Protein AF-A0AAV4J0Y7-F1 (afdb_monomer_lite)

pLDDT: mean 88.85, std 13.02, range [47.88, 98.81]

InterPro domains:
  IPR000834 Peptidase M14, carboxypeptidase A [PF00246] (6-129)
  IPR000834 Peptidase M14, carboxypeptidase A [PS52035] (1-131)
  IPR050753 Peptidase M14 domain-containing protein [PTHR11532] (2-130)
  IPR057247 Zinc carboxypeptidases, zinc-binding region 2 [PS0013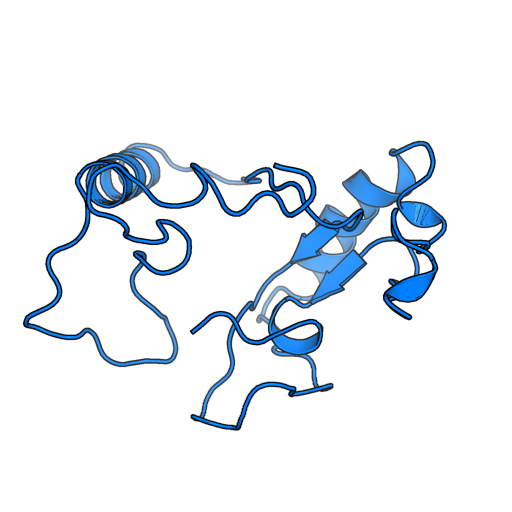3] (56-66)

Sequence (131 aa):
DKNSILGRANHNQVDLNRDFPSLFHPADPEKTRQKETVAVMQWIKSYPFVLSANLHGGALVANYPFDDTKGHAVTSSSAESKSPDDAIFIQLAEAYSMAHSSMHSGRNCNSDSGEYFPDGITNGAKWYVLA

Foldseek 3Di:
DVQPQVPCAPPVRHRLLLQDDDPQDDDDPPDDGDPVNVVVVVVPVVDPDPDDDDDDDDWQAQEFDDLADNDPPDKADLDAPADPPNVVRVVVRLVVLVPDPCLLVQDIPDPVVPGGDHGRYDYNVNVTHSD

Radius of gyration: 15.9 Å; chains: 1; bounding box: 33×31×41 Å

Organism: NCBI:txid1093978

Structure (mmCIF, N/CA/C/O backbone):
data_AF-A0AAV4J0Y7-F1
#
_entry.id   AF-A0AAV4J0Y7-F1
#
loop_
_atom_site.group_PDB
_atom_site.id
_atom_site.type_symbol
_atom_site.label_atom_id
_atom_site.label_alt_id
_atom_site.label_comp_id
_atom_site.label_asym_id
_atom_site.label_entity_id
_atom_site.label_seq_id
_atom_site.pdbx_PDB_ins_code
_atom_site.Cartn_x
_atom_site.Cartn_y
_atom_site.Cartn_z
_atom_site.occupancy
_atom_site.B_iso_or_equiv
_atom_site.auth_seq_id
_atom_site.auth_comp_id
_atom_site.auth_asym_id
_atom_site.auth_atom_id
_atom_site.pdbx_PDB_model_num
ATOM 1 N N . ASP A 1 1 ? -11.580 15.882 -12.633 1.00 55.47 1 ASP A N 1
ATOM 2 C CA . ASP A 1 1 ? -10.567 16.918 -12.950 1.00 55.47 1 ASP A CA 1
ATOM 3 C C . ASP A 1 1 ? -9.305 16.214 -13.450 1.00 55.47 1 ASP A C 1
ATOM 5 O O . ASP A 1 1 ? -9.165 15.021 -13.224 1.00 55.47 1 ASP A O 1
ATOM 9 N N . LYS A 1 2 ? -8.395 16.895 -14.162 1.00 58.91 2 LYS A N 1
ATOM 10 C CA . LYS A 1 2 ? -7.151 16.256 -14.651 1.00 58.91 2 LYS A CA 1
ATOM 11 C C . LYS A 1 2 ? -6.242 15.789 -13.498 1.00 58.91 2 LYS A C 1
ATOM 13 O O . LYS A 1 2 ? -5.445 14.878 -13.678 1.00 58.91 2 LYS A O 1
ATOM 18 N N . ASN A 1 3 ? -6.401 16.392 -12.319 1.00 68.12 3 ASN A N 1
ATOM 19 C CA . ASN A 1 3 ? -5.538 16.172 -11.162 1.00 68.12 3 ASN A CA 1
ATOM 20 C C . ASN A 1 3 ? -6.077 15.114 -10.181 1.00 68.12 3 ASN A C 1
ATOM 22 O O . ASN A 1 3 ? -5.393 14.795 -9.216 1.00 68.12 3 ASN A O 1
ATOM 26 N N . SER A 1 4 ? -7.270 14.552 -10.419 1.00 77.06 4 SER A N 1
ATOM 27 C CA . SER A 1 4 ? -7.931 13.568 -9.541 1.00 77.06 4 SER A CA 1
ATOM 28 C C . SER A 1 4 ? -8.100 14.027 -8.082 1.00 77.06 4 SER A C 1
ATOM 30 O O . SER A 1 4 ? -8.035 13.215 -7.159 1.00 77.06 4 SER A O 1
ATOM 32 N N . ILE A 1 5 ? -8.296 15.331 -7.852 1.00 81.88 5 ILE A N 1
ATOM 33 C CA . ILE A 1 5 ? -8.436 15.913 -6.506 1.00 81.88 5 ILE A CA 1
ATOM 34 C C . ILE A 1 5 ? -9.916 16.040 -6.142 1.00 81.88 5 ILE A C 1
ATOM 36 O O . ILE A 1 5 ? -10.319 15.726 -5.019 1.00 81.88 5 ILE A O 1
ATOM 40 N N . LEU A 1 6 ? -10.747 16.472 -7.094 1.00 89.69 6 LEU A N 1
ATOM 41 C CA . LEU A 1 6 ? -12.182 16.613 -6.863 1.00 89.69 6 LEU A CA 1
ATOM 42 C C . LEU A 1 6 ? -12.842 15.235 -6.701 1.00 89.69 6 LEU A C 1
ATOM 44 O O . LEU A 1 6 ? -12.887 14.448 -7.644 1.00 89.69 6 LEU A O 1
ATOM 48 N N . GLY A 1 7 ? -13.388 14.975 -5.510 1.00 92.38 7 GLY A N 1
ATOM 49 C CA . GLY A 1 7 ? -14.027 13.701 -5.161 1.00 92.38 7 GLY A CA 1
ATOM 50 C C . GLY A 1 7 ? -13.084 12.652 -4.563 1.00 92.38 7 GLY A C 1
ATOM 51 O O . GLY A 1 7 ? -13.527 11.536 -4.312 1.00 92.38 7 GLY A O 1
ATOM 52 N N . ARG A 1 8 ? -11.808 12.991 -4.316 1.00 94.44 8 ARG A N 1
ATOM 53 C CA . ARG A 1 8 ? -10.846 12.103 -3.638 1.00 94.44 8 ARG A CA 1
ATOM 54 C C . ARG A 1 8 ? -11.244 11.823 -2.187 1.00 94.44 8 ARG A C 1
ATOM 56 O O . ARG A 1 8 ? -11.186 10.685 -1.734 1.00 94.44 8 ARG A O 1
ATOM 63 N N . ALA A 1 9 ? -11.565 12.880 -1.449 1.00 95.81 9 ALA A N 1
ATOM 64 C CA . ALA A 1 9 ? -11.965 12.785 -0.055 1.00 95.81 9 ALA A CA 1
ATOM 65 C C . ALA A 1 9 ? -13.418 12.304 0.071 1.00 95.81 9 ALA A C 1
ATOM 67 O O . ALA A 1 9 ? -14.203 12.412 -0.874 1.00 95.81 9 ALA A O 1
ATOM 68 N N . ASN A 1 10 ? -13.794 11.809 1.251 1.00 96.19 10 ASN A N 1
ATOM 69 C CA . ASN A 1 10 ? -15.186 11.463 1.523 1.00 96.19 10 ASN A CA 1
ATOM 70 C C . ASN A 1 10 ? -16.082 12.718 1.632 1.00 96.19 10 ASN A C 1
ATOM 72 O O . ASN A 1 10 ? -15.630 13.856 1.485 1.00 96.19 10 ASN A O 1
ATOM 76 N N . HIS A 1 11 ? -17.370 12.524 1.934 1.00 96.31 11 HIS A N 1
ATOM 77 C CA . HIS A 1 11 ? -18.336 13.623 2.079 1.00 96.31 11 HIS A CA 1
ATOM 78 C C . HIS A 1 11 ? -17.891 14.708 3.082 1.00 96.31 11 HIS A C 1
ATOM 80 O O . HIS A 1 11 ? -18.133 1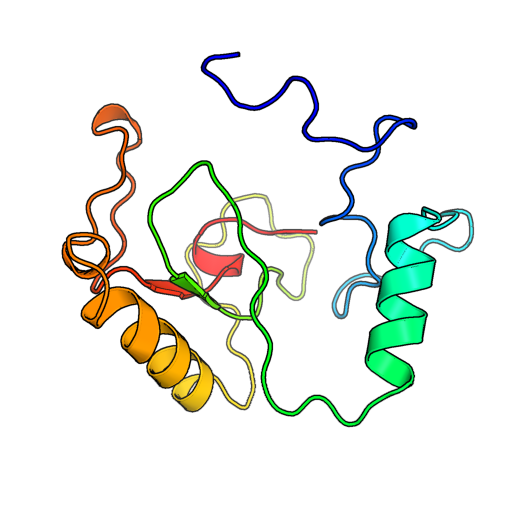5.892 2.855 1.00 96.31 11 HIS A O 1
ATOM 86 N N . ASN A 1 12 ? -17.183 14.314 4.143 1.00 95.81 12 ASN A N 1
ATOM 87 C CA . ASN A 1 12 ? -16.675 15.210 5.183 1.00 95.81 12 ASN A CA 1
ATOM 88 C C . ASN A 1 12 ? -15.301 15.816 4.847 1.00 95.81 12 ASN A C 1
ATOM 90 O O . ASN A 1 12 ? -14.662 16.387 5.725 1.00 95.81 12 ASN A O 1
ATOM 94 N N . GLN A 1 13 ? -14.837 15.689 3.598 1.00 94.62 13 GLN A N 1
ATOM 95 C CA . GLN A 1 13 ? -13.526 16.162 3.139 1.00 94.62 13 GLN A CA 1
ATOM 96 C C . GLN A 1 13 ? -12.335 15.486 3.850 1.00 94.62 13 GLN A C 1
ATOM 98 O O . GLN A 1 13 ? -11.262 16.074 3.963 1.00 94.62 13 GLN A O 1
ATOM 103 N N . VAL A 1 14 ? -12.498 14.232 4.294 1.00 94.12 14 VAL A N 1
ATOM 104 C CA . VAL A 1 14 ? -11.425 13.423 4.898 1.00 94.12 14 VAL A CA 1
ATOM 105 C C . VAL A 1 14 ? -10.844 12.437 3.880 1.00 94.12 14 VAL A C 1
ATOM 107 O O . VAL A 1 14 ? -11.584 11.736 3.186 1.00 94.12 14 VAL A O 1
ATOM 110 N N . ASP A 1 15 ? -9.511 12.356 3.805 1.00 93.88 15 ASP A N 1
ATOM 111 C CA . ASP A 1 15 ? -8.810 11.307 3.054 1.00 93.88 15 ASP A CA 1
ATOM 112 C C . ASP A 1 15 ? -8.905 9.977 3.818 1.00 93.88 15 ASP A C 1
ATOM 114 O O . ASP A 1 15 ? -8.285 9.797 4.868 1.00 93.88 15 ASP A O 1
ATOM 118 N N . LEU A 1 16 ? -9.689 9.035 3.290 1.00 96.06 16 LEU A N 1
ATOM 119 C CA . LEU A 1 16 ? -9.921 7.737 3.930 1.00 96.06 16 LEU A CA 1
ATOM 120 C C . LEU A 1 16 ? -8.645 6.888 4.030 1.00 96.06 16 LEU A C 1
ATOM 122 O O . LEU A 1 16 ? -8.513 6.104 4.968 1.00 96.06 16 LEU A O 1
ATOM 126 N N . ASN A 1 17 ? -7.668 7.089 3.138 1.00 95.56 17 ASN A N 1
ATOM 127 C CA . ASN A 1 17 ? -6.368 6.419 3.213 1.00 95.56 17 ASN A CA 1
ATOM 128 C C . ASN A 1 17 ? -5.402 7.112 4.197 1.00 95.56 17 ASN A C 1
ATOM 130 O O . ASN A 1 17 ? -4.244 6.735 4.299 1.00 95.56 17 ASN A O 1
ATOM 134 N N . ARG A 1 18 ? -5.851 8.149 4.916 1.00 93.06 18 ARG A N 1
ATOM 135 C CA . ARG A 1 18 ? -5.185 8.743 6.098 1.00 93.06 18 ARG A CA 1
ATOM 136 C C . ARG A 1 18 ? -6.030 8.594 7.363 1.00 93.06 18 ARG A C 1
ATOM 138 O O . ARG A 1 18 ? -5.728 9.158 8.421 1.00 93.06 18 ARG A O 1
ATOM 145 N N . ASP A 1 19 ? -7.131 7.856 7.260 1.00 94.50 19 ASP A N 1
ATOM 146 C CA . ASP A 1 19 ? -8.096 7.694 8.333 1.00 94.50 19 ASP A CA 1
ATOM 147 C C . ASP A 1 19 ? -8.051 6.306 8.977 1.00 94.50 19 ASP A C 1
ATOM 149 O O . ASP A 1 19 ? -8.890 6.015 9.816 1.00 94.50 19 ASP A O 1
ATOM 153 N N . PHE A 1 20 ? -7.023 5.487 8.745 1.00 93.69 20 PHE A N 1
ATOM 154 C CA . PHE A 1 20 ? -6.768 4.280 9.550 1.00 93.69 20 PHE A CA 1
ATOM 155 C C . PHE A 1 20 ? -5.832 4.560 10.746 1.00 93.69 20 PHE A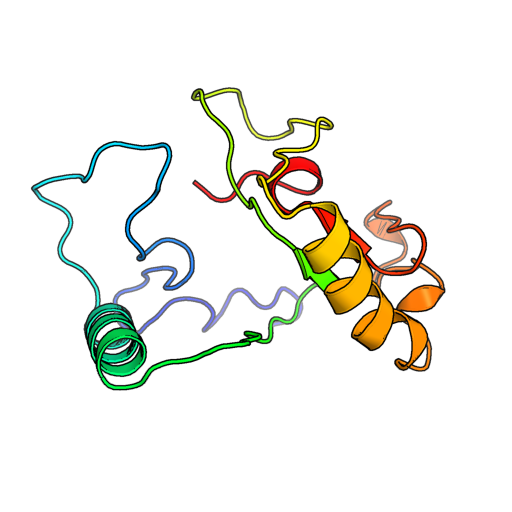 C 1
ATOM 157 O O . PHE A 1 20 ? -5.161 5.597 10.783 1.00 93.69 20 PHE A O 1
ATOM 164 N N . PRO A 1 21 ? -5.829 3.718 11.798 1.00 91.94 21 PRO A N 1
ATOM 165 C CA . PRO A 1 21 ? -4.811 3.774 12.850 1.00 91.94 21 PRO A CA 1
ATOM 166 C C . PRO A 1 21 ? -3.407 3.544 12.285 1.00 91.94 21 PRO A C 1
ATOM 168 O O . PRO A 1 21 ? -3.199 2.579 11.555 1.00 91.94 21 PRO A O 1
ATOM 171 N N . SER A 1 22 ? -2.455 4.413 12.637 1.00 88.94 22 SER A N 1
ATOM 172 C CA . SER A 1 22 ? -1.047 4.245 12.261 1.00 88.94 22 SER A CA 1
ATOM 173 C C . SER A 1 22 ? -0.337 3.317 13.247 1.00 88.94 22 SER A C 1
ATOM 175 O O . SER A 1 22 ? -0.640 3.301 14.441 1.00 88.94 22 SER A O 1
ATOM 177 N N . LEU A 1 23 ? 0.623 2.546 12.736 1.00 87.94 23 LEU A N 1
ATOM 178 C CA . LEU A 1 23 ? 1.546 1.747 13.542 1.00 87.94 23 LEU A CA 1
ATOM 179 C C . LEU A 1 23 ? 2.644 2.612 14.189 1.00 87.94 23 LEU A C 1
ATOM 181 O O . LEU A 1 23 ? 3.186 2.240 15.229 1.00 87.94 23 LEU A O 1
ATOM 185 N N . PHE A 1 24 ? 2.996 3.739 13.564 1.00 85.62 24 PHE A N 1
ATOM 186 C CA . PHE A 1 24 ? 4.155 4.557 13.933 1.00 85.62 24 PHE A CA 1
ATOM 187 C C . PHE A 1 24 ? 3.789 5.840 14.679 1.00 85.62 24 PHE A C 1
ATOM 189 O O . PHE A 1 24 ? 4.643 6.410 15.362 1.00 85.62 24 PHE A O 1
ATOM 196 N N . HIS A 1 25 ? 2.527 6.265 14.602 1.00 82.94 25 HIS A N 1
ATOM 197 C CA . HIS A 1 25 ? 2.037 7.471 15.258 1.00 82.94 25 HIS A CA 1
ATOM 198 C C . HIS A 1 25 ? 0.980 7.153 16.320 1.00 82.94 25 HIS A C 1
ATOM 200 O O . HIS A 1 25 ? 0.121 6.295 16.096 1.00 82.94 25 HIS A O 1
ATOM 206 N N . PRO A 1 26 ? 1.022 7.833 17.483 1.00 80.06 26 PRO A N 1
ATOM 207 C CA . PRO A 1 26 ? 0.020 7.642 18.519 1.00 80.06 26 PRO A CA 1
ATOM 208 C C . PRO A 1 26 ? -1.374 7.982 17.986 1.00 80.06 26 PRO A C 1
ATOM 210 O O . PRO A 1 26 ? -1.546 8.891 17.172 1.00 80.06 26 PRO A O 1
ATOM 213 N N . ALA A 1 27 ? -2.377 7.246 18.465 1.00 79.38 27 ALA A N 1
ATOM 214 C CA . ALA A 1 27 ? -3.761 7.566 18.162 1.00 79.38 27 ALA A CA 1
ATOM 215 C C . ALA A 1 27 ? -4.099 8.947 18.734 1.00 79.38 27 ALA A C 1
ATOM 217 O O . ALA A 1 27 ? -3.896 9.194 19.921 1.00 79.38 27 ALA A O 1
ATOM 218 N N . ASP A 1 28 ? -4.635 9.820 17.887 1.00 78.81 28 ASP A N 1
ATOM 219 C CA . ASP A 1 28 ? -5.242 11.068 18.325 1.00 78.81 28 ASP A CA 1
ATOM 220 C C . ASP A 1 28 ? -6.582 10.744 19.015 1.00 78.81 28 ASP A C 1
ATOM 222 O O . ASP A 1 28 ? -7.484 10.212 18.355 1.00 78.81 28 ASP A O 1
ATOM 226 N N . PRO A 1 29 ? -6.721 11.005 20.329 1.00 73.88 29 PRO A N 1
ATOM 227 C CA . PRO A 1 29 ? -7.936 10.691 21.074 1.00 73.88 29 PRO A CA 1
ATOM 228 C C . PRO A 1 29 ? -9.146 11.531 20.639 1.00 73.88 29 PRO A C 1
ATOM 230 O O . PRO A 1 29 ? -10.277 11.121 20.895 1.00 73.88 29 PRO A O 1
ATOM 233 N N . GLU A 1 30 ? -8.938 12.670 19.972 1.00 77.56 30 GLU A N 1
ATOM 234 C CA . GLU A 1 30 ? -10.015 13.523 19.455 1.00 77.56 30 GLU A CA 1
ATOM 235 C C . GLU A 1 30 ? -10.428 13.143 18.021 1.00 77.56 30 GLU A C 1
ATOM 237 O O . GLU A 1 30 ? -11.521 13.496 17.561 1.00 77.56 30 GLU A O 1
ATOM 242 N N . LYS A 1 31 ? -9.600 12.366 17.305 1.00 81.12 31 LYS A N 1
ATOM 243 C CA . LYS A 1 31 ? -9.868 11.969 15.917 1.00 81.12 31 LYS A CA 1
ATOM 244 C C . LYS A 1 31 ? -11.005 10.952 15.836 1.00 81.12 31 LYS A C 1
ATOM 246 O O . LYS A 1 31 ? -10.840 9.753 16.068 1.00 81.12 31 LYS A O 1
ATOM 251 N N . THR A 1 32 ? -12.169 11.431 15.401 1.00 88.88 32 THR A N 1
ATOM 252 C CA . THR A 1 32 ? -13.311 10.572 15.070 1.00 88.88 32 THR A CA 1
ATOM 253 C C . THR A 1 32 ? -13.143 9.977 13.673 1.00 88.88 32 THR A C 1
ATOM 255 O O . THR A 1 32 ? -13.087 10.695 12.673 1.00 88.88 32 THR A O 1
ATOM 258 N N . ARG A 1 33 ? -13.087 8.644 13.605 1.00 94.38 33 ARG A N 1
ATOM 259 C CA . ARG A 1 33 ? -12.962 7.889 12.351 1.00 94.38 33 ARG A CA 1
ATOM 260 C C . ARG A 1 33 ? -14.223 8.012 11.500 1.00 94.38 33 ARG A C 1
ATOM 262 O O . ARG A 1 33 ? -15.341 8.022 12.018 1.00 94.38 33 ARG A O 1
ATOM 269 N N . GLN A 1 34 ? -14.037 8.065 10.188 1.00 97.44 34 GLN A N 1
ATOM 270 C CA . GLN A 1 34 ? -15.120 8.117 9.215 1.00 97.44 34 GLN A CA 1
ATOM 271 C C . GLN A 1 34 ? -15.892 6.793 9.178 1.00 97.44 34 GLN A C 1
ATOM 273 O O . GLN A 1 34 ? -15.363 5.726 9.506 1.00 97.44 34 GLN A O 1
ATOM 278 N N . LYS A 1 35 ? -17.167 6.852 8.776 1.00 98.00 35 LYS A N 1
ATOM 279 C CA . LYS A 1 35 ? -18.060 5.679 8.772 1.00 98.00 35 LYS A CA 1
ATOM 280 C C . LYS A 1 35 ? -17.531 4.580 7.853 1.00 98.00 35 LYS A C 1
ATOM 282 O O . LYS A 1 35 ? -17.610 3.404 8.194 1.00 98.00 35 LYS A O 1
ATOM 287 N N . GLU A 1 36 ? -16.959 4.980 6.726 1.00 98.50 36 GLU A N 1
ATOM 288 C CA . GLU A 1 36 ? -16.323 4.116 5.739 1.00 98.50 36 GLU A CA 1
ATOM 289 C C . GLU A 1 36 ? -15.134 3.367 6.356 1.00 98.50 36 GLU A C 1
ATOM 291 O O . GLU A 1 36 ? -15.072 2.139 6.284 1.00 98.50 36 GLU A O 1
ATOM 296 N N . THR A 1 37 ? -14.248 4.080 7.058 1.00 97.56 37 THR A N 1
ATOM 297 C CA . THR A 1 37 ? -13.105 3.488 7.766 1.00 97.56 37 THR A CA 1
ATOM 298 C C . THR A 1 37 ? -13.563 2.490 8.827 1.00 97.56 37 THR A C 1
ATOM 300 O O . THR A 1 37 ? -13.050 1.374 8.899 1.00 97.56 37 THR A O 1
ATOM 303 N N . VAL A 1 38 ? -14.555 2.856 9.648 1.00 97.62 38 VAL A N 1
ATOM 304 C CA . VAL A 1 38 ? -15.087 1.972 10.699 1.00 97.62 38 VAL A CA 1
ATOM 305 C C . VAL A 1 38 ? -15.687 0.701 10.103 1.00 97.62 38 VAL A C 1
ATOM 307 O O . VAL A 1 38 ? -15.394 -0.389 10.597 1.00 97.62 38 VAL A O 1
ATOM 310 N N . ALA A 1 39 ? -16.464 0.820 9.025 1.00 98.50 39 ALA A N 1
ATOM 311 C CA . ALA A 1 39 ? -17.052 -0.327 8.342 1.00 98.50 39 ALA A CA 1
ATOM 312 C C . ALA A 1 39 ? -15.975 -1.283 7.799 1.00 98.50 39 ALA A C 1
ATOM 314 O O . ALA A 1 39 ? -16.061 -2.491 8.016 1.00 98.50 39 ALA A O 1
ATOM 315 N N . VAL A 1 40 ? -14.921 -0.756 7.166 1.00 98.50 40 VAL A N 1
ATOM 316 C CA . VAL A 1 40 ? -13.813 -1.574 6.644 1.00 98.50 40 VAL A CA 1
ATOM 317 C C . VAL A 1 40 ? -13.004 -2.217 7.775 1.00 98.50 40 VAL A C 1
ATOM 319 O O . VAL A 1 40 ? -12.692 -3.403 7.698 1.00 98.50 40 VAL A O 1
ATOM 322 N N . MET A 1 41 ? -12.727 -1.499 8.869 1.00 97.38 41 MET A N 1
ATOM 323 C CA . MET A 1 41 ? -12.059 -2.077 10.045 1.00 97.38 41 MET A CA 1
ATOM 324 C C . MET A 1 41 ? -12.861 -3.230 10.664 1.00 97.38 41 MET A C 1
ATOM 326 O O . MET A 1 41 ? -12.278 -4.230 11.084 1.00 97.38 41 MET A O 1
ATOM 330 N N . GLN A 1 42 ? -14.188 -3.101 10.740 1.00 98.25 42 GLN A N 1
ATOM 331 C CA . GLN A 1 42 ? -15.063 -4.172 11.221 1.00 98.25 42 GLN A CA 1
ATOM 332 C C . GLN A 1 42 ? -15.074 -5.357 10.253 1.00 98.25 42 GLN A C 1
ATOM 334 O O . GLN A 1 42 ? -14.953 -6.504 10.684 1.00 98.25 42 GLN A O 1
ATOM 339 N N . TRP A 1 43 ? -15.159 -5.093 8.949 1.00 98.44 43 TRP A N 1
ATOM 340 C CA . TRP A 1 43 ? -15.167 -6.129 7.921 1.00 98.44 43 TRP A CA 1
ATOM 341 C C . TRP A 1 43 ? -13.869 -6.942 7.899 1.00 98.44 43 TRP A C 1
ATOM 343 O O . TRP A 1 43 ? -13.932 -8.171 7.929 1.00 98.44 43 TRP A O 1
ATOM 353 N N . ILE A 1 44 ? -12.706 -6.282 7.962 1.00 98.12 44 ILE A N 1
ATOM 354 C CA . ILE A 1 44 ? -11.391 -6.943 8.022 1.00 98.12 44 ILE A CA 1
ATOM 355 C C . ILE A 1 44 ? -11.282 -7.860 9.250 1.00 98.12 44 ILE A C 1
ATOM 357 O O . ILE A 1 44 ? -10.689 -8.927 9.163 1.00 98.12 44 ILE A O 1
ATOM 361 N N . LYS A 1 45 ? -11.892 -7.489 10.384 1.00 97.38 45 LYS A N 1
ATOM 362 C CA . LYS A 1 45 ? -11.925 -8.324 11.601 1.00 97.38 45 LYS A CA 1
ATOM 363 C C . LYS A 1 45 ? -12.943 -9.464 11.550 1.00 97.38 45 LYS A C 1
ATOM 365 O O . LYS A 1 45 ? -12.870 -10.371 12.373 1.00 97.38 45 LYS A O 1
ATOM 370 N N . SER A 1 46 ? -13.907 -9.405 10.636 1.00 98.44 46 SER A N 1
ATOM 371 C CA . SER A 1 46 ? -15.008 -10.373 10.563 1.00 98.44 46 SER A CA 1
ATOM 372 C C . SER A 1 46 ? -14.622 -11.664 9.836 1.00 98.44 46 SER A C 1
ATOM 374 O O . SER A 1 46 ? -15.319 -12.666 9.973 1.00 98.44 46 SER A O 1
ATOM 376 N N . TYR A 1 47 ? -13.519 -11.657 9.080 1.00 98.25 47 TYR A N 1
ATOM 377 C CA . TYR A 1 47 ? -13.039 -12.801 8.309 1.00 98.25 47 TYR A CA 1
ATOM 378 C C . TYR A 1 47 ? -11.520 -12.958 8.442 1.00 98.25 47 TYR A C 1
ATOM 380 O O . TYR A 1 47 ? -10.811 -11.962 8.574 1.00 98.25 47 TYR A O 1
ATOM 388 N N . PRO A 1 48 ? -10.990 -14.188 8.348 1.00 98.06 48 PRO A N 1
ATOM 389 C CA . PRO A 1 48 ? -9.553 -14.432 8.346 1.00 98.06 48 PRO A CA 1
ATOM 390 C C . PRO A 1 48 ? -8.958 -14.136 6.958 1.00 98.06 48 PRO A C 1
ATOM 392 O O . PRO A 1 48 ? -8.572 -15.051 6.230 1.00 98.06 48 PRO A O 1
ATOM 395 N N . PHE A 1 49 ? -8.923 -12.862 6.555 1.00 98.25 49 PHE A N 1
ATOM 396 C CA . PHE A 1 49 ? -8.269 -12.459 5.307 1.00 98.25 49 PHE A CA 1
ATOM 397 C C . PHE A 1 49 ? -6.789 -12.863 5.324 1.00 98.25 49 PHE A C 1
ATOM 399 O O . PHE A 1 49 ? -6.069 -12.551 6.268 1.00 98.25 49 PHE A O 1
ATOM 406 N N . VAL A 1 50 ? -6.345 -13.544 4.265 1.00 98.31 50 VAL A N 1
ATOM 407 C CA . VAL A 1 50 ? -4.946 -13.983 4.102 1.00 98.31 50 VAL A CA 1
ATOM 408 C C . VAL A 1 50 ? -4.168 -13.033 3.191 1.00 98.31 50 VAL A C 1
ATOM 410 O O . VAL A 1 50 ? -3.008 -12.737 3.451 1.00 98.31 50 VAL A O 1
ATOM 413 N N . LEU A 1 51 ? -4.812 -12.533 2.135 1.00 98.19 51 LEU A N 1
ATOM 414 C CA . LEU A 1 51 ? -4.240 -11.603 1.166 1.00 98.19 51 LEU A CA 1
ATOM 415 C C . LEU A 1 51 ? -5.282 -10.539 0.813 1.00 98.19 51 LEU A C 1
ATOM 417 O O . LEU A 1 51 ? -6.479 -10.827 0.768 1.00 98.19 51 LEU A O 1
ATOM 421 N N . SER A 1 52 ? -4.827 -9.314 0.567 1.00 98.31 52 SER A N 1
ATOM 422 C CA . SER A 1 52 ? -5.664 -8.183 0.175 1.00 98.31 52 SER A CA 1
ATOM 423 C C . SER A 1 52 ? -4.895 -7.258 -0.764 1.00 98.31 52 SER A C 1
ATOM 425 O O . SER A 1 52 ? -3.667 -7.221 -0.737 1.00 98.31 52 SER A O 1
ATOM 427 N N . ALA A 1 53 ? -5.635 -6.499 -1.565 1.00 98.12 53 ALA A N 1
ATOM 428 C CA . ALA A 1 53 ? -5.137 -5.370 -2.333 1.00 98.12 53 ALA A CA 1
ATOM 429 C C . ALA A 1 53 ? -6.232 -4.296 -2.389 1.00 98.12 53 ALA A C 1
ATOM 431 O O . ALA A 1 53 ? -7.407 -4.612 -2.593 1.00 98.12 53 ALA A O 1
ATOM 432 N N . ASN A 1 54 ? -5.852 -3.031 -2.219 1.00 97.75 54 ASN A N 1
ATOM 433 C CA . ASN A 1 54 ? -6.707 -1.885 -2.522 1.00 97.75 54 ASN A CA 1
ATOM 434 C C . ASN A 1 54 ? -6.204 -1.215 -3.812 1.00 97.75 54 ASN A C 1
ATOM 436 O O . ASN A 1 54 ? -5.033 -1.334 -4.165 1.00 97.75 54 ASN A O 1
ATOM 440 N N . LEU A 1 55 ? -7.105 -0.580 -4.564 1.00 97.50 55 LEU A N 1
ATOM 441 C CA . LEU A 1 55 ? -6.797 -0.041 -5.888 1.00 97.50 55 LEU A CA 1
ATOM 442 C C . LEU A 1 55 ? -6.833 1.486 -5.857 1.00 97.50 55 LEU A C 1
ATOM 444 O O . LEU A 1 55 ? -7.803 2.081 -5.389 1.00 97.50 55 LEU A O 1
ATOM 448 N N . HIS A 1 56 ? -5.789 2.105 -6.405 1.00 94.31 56 HIS A N 1
ATOM 449 C CA . HIS A 1 56 ? -5.644 3.552 -6.529 1.00 94.31 56 HIS A CA 1
ATOM 450 C C . HIS A 1 56 ? -5.386 3.957 -7.984 1.00 94.31 56 HIS A C 1
ATOM 452 O O . HIS A 1 56 ? -4.923 3.163 -8.800 1.00 94.31 56 HIS A O 1
ATOM 458 N N . GLY A 1 57 ? -5.676 5.221 -8.295 1.00 91.06 57 GLY A N 1
ATOM 459 C CA . GLY A 1 57 ? -5.255 5.886 -9.525 1.00 91.06 57 GLY A CA 1
ATOM 460 C C . GLY A 1 57 ? -4.357 7.082 -9.208 1.00 91.06 57 GLY A C 1
ATOM 461 O O . GLY A 1 57 ? -4.431 7.644 -8.116 1.00 91.06 57 GLY A O 1
ATOM 462 N N . GLY A 1 58 ? -3.517 7.469 -10.167 1.00 88.62 58 GLY A N 1
ATOM 463 C CA . GLY A 1 58 ? -2.579 8.594 -10.043 1.00 88.62 58 GLY A CA 1
ATOM 464 C C . GLY A 1 58 ? -1.138 8.230 -10.404 1.00 88.62 58 GLY A C 1
ATOM 465 O O . GLY A 1 58 ? -0.404 9.088 -10.882 1.00 88.62 58 GLY A O 1
ATOM 466 N N . ALA A 1 59 ? -0.772 6.954 -10.267 1.00 90.81 59 ALA A N 1
ATOM 467 C CA . ALA A 1 59 ? 0.483 6.387 -10.750 1.00 90.81 59 ALA A CA 1
ATOM 468 C C . ALA A 1 59 ? 0.273 4.949 -11.253 1.00 90.81 59 ALA A C 1
ATOM 470 O O . ALA A 1 59 ? -0.730 4.316 -10.915 1.00 90.81 59 ALA A O 1
ATOM 471 N N . LEU A 1 60 ? 1.213 4.438 -12.052 1.00 94.00 60 LEU A N 1
ATOM 472 C CA . LEU A 1 60 ? 1.232 3.050 -12.519 1.00 94.00 60 LEU A CA 1
ATOM 473 C C . LEU A 1 60 ? 2.337 2.256 -11.807 1.00 94.00 60 LEU A C 1
ATOM 475 O O . LEU A 1 60 ? 3.453 2.148 -12.309 1.00 94.00 60 LEU A O 1
ATOM 479 N N . VAL A 1 61 ? 2.018 1.723 -10.626 1.00 96.31 61 VAL A N 1
ATOM 480 C CA . VAL A 1 61 ? 2.950 0.988 -9.756 1.00 96.31 61 VAL A CA 1
ATOM 481 C C . VAL A 1 61 ? 2.188 0.087 -8.777 1.00 96.31 61 VAL A C 1
ATOM 483 O O . VAL A 1 61 ? 1.080 0.429 -8.359 1.00 96.31 61 VAL A O 1
ATOM 486 N N . ALA A 1 62 ? 2.778 -1.042 -8.387 1.00 98.19 62 ALA A N 1
ATOM 487 C CA . ALA A 1 62 ? 2.336 -1.853 -7.256 1.00 98.19 62 ALA A CA 1
ATOM 488 C C . ALA A 1 62 ? 3.074 -1.416 -5.977 1.00 98.19 62 ALA A C 1
ATOM 490 O O . ALA A 1 62 ? 4.266 -1.666 -5.795 1.00 98.19 62 ALA A O 1
ATOM 491 N N . ASN A 1 63 ? 2.350 -0.728 -5.099 1.00 97.75 63 ASN A N 1
ATOM 492 C CA . ASN A 1 63 ? 2.863 -0.212 -3.835 1.00 97.75 63 ASN A CA 1
ATOM 493 C C . ASN A 1 63 ? 2.738 -1.257 -2.715 1.00 97.75 63 ASN A C 1
ATOM 495 O O . ASN A 1 63 ? 1.661 -1.834 -2.546 1.00 97.75 63 ASN A O 1
ATOM 499 N N . TYR A 1 64 ? 3.798 -1.468 -1.931 1.00 98.38 64 TYR A N 1
ATOM 500 C CA . TYR A 1 64 ? 3.808 -2.442 -0.837 1.00 98.38 64 TYR A CA 1
ATOM 501 C C . TYR A 1 64 ? 4.314 -1.866 0.502 1.00 98.38 64 TYR A C 1
ATOM 503 O O . TYR A 1 64 ? 5.035 -0.862 0.516 1.00 98.38 64 TYR A O 1
ATOM 511 N N . PRO A 1 65 ? 3.955 -2.496 1.643 1.00 97.50 65 PRO A N 1
ATOM 512 C CA . PRO A 1 65 ? 4.270 -1.979 2.969 1.00 97.50 65 PRO A CA 1
ATOM 513 C C . PRO A 1 65 ? 5.768 -1.835 3.288 1.00 97.50 65 PRO A C 1
ATOM 515 O O . PRO A 1 65 ? 6.607 -2.566 2.768 1.00 97.50 65 PRO A O 1
ATOM 518 N N . PHE A 1 66 ? 6.124 -0.975 4.243 1.00 94.62 66 PHE A N 1
ATOM 519 C CA . PHE A 1 66 ? 5.239 -0.005 4.904 1.00 94.62 66 PHE A CA 1
ATOM 520 C C . PHE A 1 66 ? 5.112 1.301 4.117 1.00 94.62 66 PHE A C 1
ATOM 522 O O . PHE A 1 66 ? 6.051 1.714 3.444 1.00 94.62 66 PHE A O 1
ATOM 529 N N . ASP A 1 67 ? 3.970 1.976 4.274 1.00 92.69 67 ASP A N 1
ATOM 530 C CA . ASP A 1 67 ? 3.721 3.300 3.685 1.00 92.69 67 ASP A CA 1
ATOM 531 C C . ASP A 1 67 ? 4.259 4.460 4.544 1.00 92.69 67 ASP A C 1
ATOM 533 O O . ASP A 1 67 ? 4.249 5.610 4.121 1.00 92.69 67 ASP A O 1
ATOM 537 N N . ASP A 1 68 ? 4.739 4.173 5.755 1.00 88.25 68 ASP A N 1
ATOM 538 C CA . ASP A 1 68 ? 5.157 5.167 6.749 1.00 88.25 68 ASP A CA 1
ATOM 539 C C . ASP A 1 68 ? 6.413 4.686 7.515 1.00 88.25 68 ASP A C 1
ATOM 541 O O . ASP A 1 68 ? 6.826 3.526 7.388 1.00 88.25 68 ASP A O 1
ATOM 545 N N . THR A 1 69 ? 7.067 5.568 8.275 1.00 85.06 69 THR A N 1
ATOM 546 C CA . THR A 1 69 ? 8.348 5.314 8.963 1.00 85.06 69 THR A CA 1
ATOM 547 C C . THR A 1 69 ? 8.306 5.677 10.449 1.00 85.06 69 THR A C 1
ATOM 549 O O . THR A 1 69 ? 7.530 6.516 10.902 1.00 85.06 69 THR A O 1
ATOM 552 N N . LYS A 1 70 ? 9.200 5.074 11.247 1.00 73.94 70 LYS A N 1
ATOM 553 C CA . LYS A 1 70 ? 9.421 5.500 12.637 1.00 73.94 70 LYS A CA 1
ATOM 554 C C . LYS A 1 70 ? 10.169 6.836 12.665 1.00 73.94 70 LYS A C 1
ATOM 556 O O . LYS A 1 70 ? 11.387 6.865 12.525 1.00 73.94 70 LYS A O 1
ATOM 561 N N . GLY A 1 71 ? 9.437 7.914 12.930 1.00 63.22 71 GLY A N 1
ATOM 562 C CA . GLY A 1 71 ? 9.972 9.261 13.138 1.00 63.22 71 GLY A CA 1
ATOM 563 C C . GLY A 1 71 ? 9.336 10.273 12.190 1.00 63.22 71 GLY A C 1
ATOM 564 O O . GLY A 1 71 ? 9.078 9.970 11.036 1.00 63.22 71 GLY A O 1
ATOM 565 N N . HIS A 1 72 ? 9.100 11.499 12.664 1.00 52.47 72 HIS A N 1
ATOM 566 C CA . HIS A 1 72 ? 8.516 12.606 11.888 1.00 52.47 72 HIS A CA 1
ATOM 567 C C . HIS A 1 72 ? 9.440 13.147 10.773 1.00 52.47 72 HIS A C 1
ATOM 569 O O . HIS A 1 72 ? 9.406 14.339 10.465 1.00 52.47 72 HIS A O 1
ATOM 575 N N . ALA A 1 73 ? 10.319 12.320 10.203 1.00 48.88 73 ALA A N 1
ATOM 576 C CA . ALA A 1 73 ? 11.287 12.740 9.204 1.00 48.88 73 ALA A CA 1
ATOM 577 C C . ALA A 1 73 ? 10.590 13.004 7.858 1.00 48.88 73 ALA A C 1
ATOM 579 O O . ALA A 1 73 ? 10.550 12.161 6.973 1.00 48.88 73 ALA A O 1
ATOM 580 N N . VAL A 1 74 ? 10.023 14.209 7.756 1.00 47.88 74 VAL A N 1
ATOM 581 C CA . VAL A 1 74 ? 10.066 15.109 6.599 1.00 47.88 74 VAL A CA 1
ATOM 582 C C . VAL A 1 74 ? 10.012 14.393 5.246 1.00 47.88 74 VAL A C 1
ATOM 584 O O . VAL A 1 74 ? 11.043 14.086 4.663 1.00 47.88 74 VAL A O 1
ATOM 587 N N . THR A 1 75 ? 8.783 14.177 4.766 1.00 48.25 75 THR A N 1
ATOM 588 C CA . THR A 1 75 ? 8.294 14.327 3.372 1.00 48.25 75 THR A CA 1
ATOM 589 C C . THR A 1 75 ? 9.037 13.678 2.194 1.00 48.25 75 THR A C 1
ATOM 591 O O . THR A 1 75 ? 8.564 13.803 1.070 1.00 48.25 75 THR A O 1
ATOM 594 N N . SER A 1 76 ? 10.147 12.975 2.396 1.00 51.19 76 SER A N 1
ATOM 595 C CA . SER A 1 76 ? 10.921 12.316 1.339 1.00 51.19 76 SER A CA 1
ATOM 596 C C . SER A 1 76 ? 12.017 11.439 1.955 1.00 51.19 76 SER A C 1
ATOM 598 O O . SER A 1 76 ? 13.209 11.731 1.818 1.00 51.19 76 SER A O 1
ATOM 600 N N . SER A 1 77 ? 11.655 10.373 2.673 1.00 54.06 77 SER A N 1
ATOM 601 C CA . SER A 1 77 ? 12.642 9.335 2.964 1.00 54.06 77 SER A CA 1
ATOM 602 C C . SER A 1 77 ? 12.822 8.497 1.702 1.00 54.06 77 SER A C 1
ATOM 604 O O . SER A 1 77 ? 12.014 7.629 1.416 1.00 54.06 77 SER A O 1
ATOM 606 N N . SER A 1 78 ? 13.913 8.695 0.965 1.00 63.31 78 SER A N 1
ATOM 607 C CA . SER A 1 78 ? 14.333 7.774 -0.107 1.00 63.31 78 SER A CA 1
ATOM 608 C C . SER A 1 78 ? 14.742 6.381 0.413 1.00 63.31 78 SER A C 1
ATOM 610 O O . SER A 1 78 ? 15.213 5.537 -0.351 1.00 63.31 78 SER A O 1
ATOM 612 N N . ALA A 1 79 ? 14.586 6.143 1.719 1.00 80.31 79 ALA A N 1
ATOM 613 C CA . ALA A 1 79 ? 14.874 4.897 2.401 1.00 80.31 79 ALA A CA 1
ATOM 614 C C . ALA A 1 79 ? 13.604 4.052 2.551 1.00 80.31 79 ALA A C 1
ATOM 616 O O . ALA A 1 79 ? 12.524 4.558 2.838 1.00 80.31 79 ALA A O 1
ATOM 617 N N . GLU A 1 80 ? 13.765 2.742 2.393 1.00 88.44 80 GLU A N 1
ATOM 618 C CA . GLU A 1 80 ? 12.678 1.778 2.534 1.00 88.44 80 GLU A CA 1
ATOM 619 C C . GLU A 1 80 ? 12.298 1.560 4.000 1.00 88.44 80 GLU A C 1
ATOM 621 O O . GLU A 1 80 ? 13.158 1.321 4.853 1.00 88.44 80 GLU A O 1
ATOM 626 N N . SER A 1 81 ? 10.993 1.555 4.272 1.00 92.94 81 SER A N 1
ATOM 627 C CA . SER A 1 81 ? 10.427 1.104 5.544 1.00 92.94 81 SER A CA 1
ATOM 628 C C . SER A 1 81 ? 10.057 -0.369 5.423 1.00 92.94 81 SER A C 1
ATOM 630 O O . SER A 1 81 ? 8.931 -0.723 5.062 1.00 92.94 81 SER A O 1
ATOM 632 N N . LYS A 1 82 ? 11.047 -1.239 5.641 1.00 94.38 82 LYS A N 1
ATOM 633 C CA . LYS A 1 82 ? 10.886 -2.684 5.444 1.00 94.38 82 LYS A CA 1
ATOM 634 C C . LYS A 1 82 ? 9.989 -3.294 6.512 1.00 94.38 82 LYS A C 1
ATOM 636 O O . LYS A 1 82 ? 10.155 -3.042 7.708 1.00 94.38 82 LYS A O 1
ATOM 641 N N . SER A 1 83 ? 9.072 -4.147 6.073 1.00 95.50 83 SER A N 1
ATOM 642 C CA . SER A 1 83 ? 8.328 -5.024 6.975 1.00 95.50 83 SER A CA 1
ATOM 643 C C . SER A 1 83 ? 9.122 -6.300 7.295 1.00 95.50 83 SER A C 1
ATOM 645 O O . SER A 1 83 ? 10.069 -6.627 6.579 1.00 95.50 83 SER A O 1
ATOM 647 N N . PRO A 1 84 ? 8.770 -7.047 8.357 1.00 97.69 84 PRO A N 1
ATOM 648 C CA . PRO A 1 84 ? 9.365 -8.363 8.607 1.00 97.69 84 PRO A CA 1
ATOM 649 C C . PRO A 1 84 ? 9.212 -9.343 7.430 1.00 97.69 84 PRO A C 1
ATOM 651 O O . PRO A 1 84 ? 10.083 -10.182 7.224 1.00 97.69 84 PRO A O 1
ATOM 654 N N . ASP A 1 85 ? 8.150 -9.189 6.634 1.00 98.38 85 ASP A N 1
ATOM 655 C CA . ASP A 1 85 ? 7.808 -10.027 5.479 1.00 98.38 85 ASP A CA 1
ATOM 656 C C . ASP A 1 85 ? 8.128 -9.343 4.129 1.00 98.38 85 ASP A C 1
ATOM 658 O O . ASP A 1 85 ? 7.504 -9.643 3.111 1.00 98.38 85 ASP A O 1
ATOM 662 N N . ASP A 1 86 ? 9.104 -8.422 4.092 1.00 98.19 86 ASP A N 1
ATOM 663 C CA . ASP A 1 86 ? 9.486 -7.616 2.908 1.00 98.19 86 ASP A CA 1
ATOM 664 C C . ASP A 1 86 ? 9.643 -8.466 1.634 1.00 98.19 86 ASP A C 1
ATOM 666 O O . ASP A 1 86 ? 9.096 -8.140 0.584 1.00 98.19 86 ASP A O 1
ATOM 670 N N . ALA A 1 87 ? 10.313 -9.618 1.739 1.00 98.50 87 ALA A N 1
ATOM 671 C CA . ALA A 1 87 ? 10.533 -10.522 0.610 1.00 98.50 87 ALA A CA 1
ATOM 672 C C . ALA A 1 87 ? 9.234 -11.121 0.039 1.00 98.50 87 ALA A C 1
ATOM 674 O O . ALA A 1 87 ? 9.155 -11.374 -1.163 1.00 98.50 87 ALA A O 1
ATOM 675 N N . ILE A 1 88 ? 8.221 -11.353 0.880 1.00 98.56 88 ILE A N 1
ATOM 676 C CA . ILE A 1 88 ? 6.907 -11.839 0.440 1.00 98.56 88 ILE A CA 1
ATOM 677 C C . ILE A 1 88 ? 6.146 -10.697 -0.233 1.00 98.56 88 ILE A C 1
ATOM 679 O O . ILE A 1 88 ? 5.549 -10.899 -1.287 1.00 98.56 88 ILE A O 1
ATOM 683 N N . PHE A 1 89 ? 6.197 -9.489 0.329 1.00 98.75 89 PHE A N 1
ATOM 684 C CA . PHE A 1 89 ? 5.545 -8.325 -0.266 1.00 98.75 89 PHE A CA 1
ATOM 685 C C . PHE A 1 89 ? 6.114 -7.952 -1.634 1.00 98.75 89 PHE A C 1
ATOM 687 O O . PHE A 1 89 ? 5.334 -7.645 -2.533 1.00 98.75 89 PHE A O 1
ATOM 694 N N . ILE A 1 90 ? 7.433 -8.050 -1.816 1.00 98.69 90 ILE A N 1
ATOM 695 C CA . ILE A 1 90 ? 8.072 -7.878 -3.126 1.00 98.69 90 ILE A CA 1
ATOM 696 C C . ILE A 1 90 ? 7.520 -8.910 -4.116 1.00 98.69 90 ILE A C 1
ATOM 698 O O . ILE A 1 90 ? 7.018 -8.522 -5.165 1.00 98.69 90 ILE A O 1
ATOM 702 N N . GLN A 1 91 ? 7.492 -10.198 -3.755 1.00 98.75 91 GLN A N 1
ATOM 703 C CA . GLN A 1 91 ? 6.941 -11.247 -4.628 1.00 98.75 91 GLN A CA 1
ATOM 704 C C . GLN A 1 91 ? 5.466 -11.010 -4.985 1.00 98.75 91 GLN A C 1
ATOM 706 O O . GLN A 1 91 ? 5.062 -11.223 -6.127 1.00 98.75 91 GLN A O 1
ATOM 711 N N . LEU A 1 92 ? 4.649 -10.566 -4.026 1.00 98.81 92 LEU A N 1
ATOM 712 C CA . LEU A 1 92 ? 3.237 -10.252 -4.261 1.00 98.81 92 LEU A CA 1
ATOM 713 C C . LEU A 1 92 ? 3.064 -9.040 -5.189 1.00 98.81 92 LEU A C 1
ATOM 715 O O . LEU A 1 92 ? 2.193 -9.062 -6.059 1.00 98.81 92 LEU A O 1
ATOM 719 N N . ALA A 1 93 ? 3.886 -8.002 -5.022 1.00 98.75 93 ALA A N 1
ATOM 720 C CA . ALA A 1 93 ? 3.867 -6.821 -5.879 1.00 98.75 93 ALA A CA 1
ATOM 721 C C . ALA A 1 93 ? 4.324 -7.159 -7.309 1.00 98.75 93 ALA A C 1
ATOM 723 O O . ALA A 1 93 ? 3.639 -6.795 -8.266 1.00 98.75 93 ALA A O 1
ATOM 724 N N . GLU A 1 94 ? 5.412 -7.922 -7.452 1.00 98.62 94 GLU A N 1
ATOM 725 C CA . GLU A 1 94 ? 5.933 -8.393 -8.742 1.00 98.62 94 GLU A CA 1
ATOM 726 C C . GLU A 1 94 ? 4.928 -9.287 -9.470 1.00 98.62 94 GLU A C 1
ATOM 728 O O . GLU A 1 94 ? 4.729 -9.142 -10.676 1.00 98.62 94 GLU A O 1
ATOM 733 N N . ALA A 1 95 ? 4.233 -10.175 -8.749 1.00 98.75 95 ALA A N 1
ATOM 734 C CA . ALA A 1 95 ? 3.203 -11.029 -9.339 1.00 98.75 95 ALA A CA 1
ATOM 735 C C . ALA A 1 95 ? 2.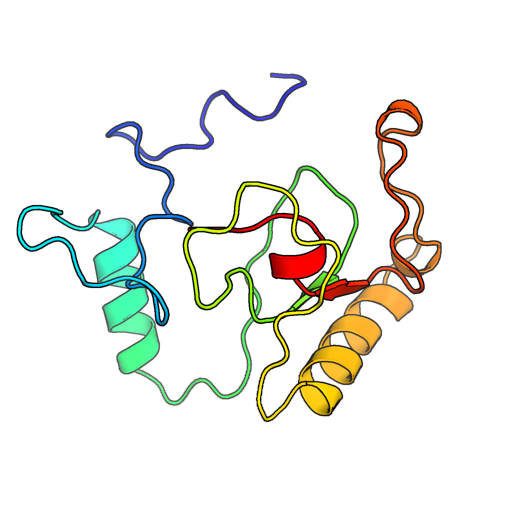112 -10.212 -10.055 1.00 98.75 95 ALA A C 1
ATOM 737 O O . ALA A 1 95 ? 1.589 -10.651 -11.082 1.00 98.75 95 A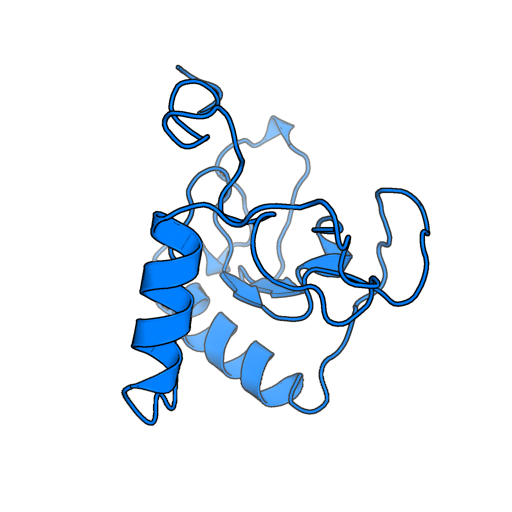LA A O 1
ATOM 738 N N . TYR A 1 96 ? 1.791 -9.016 -9.549 1.00 98.69 96 TYR A N 1
ATOM 739 C CA . TYR A 1 96 ? 0.849 -8.104 -10.193 1.00 98.69 96 TYR A CA 1
ATOM 740 C C . TYR A 1 96 ? 1.511 -7.255 -11.288 1.00 98.69 96 TYR A C 1
ATOM 742 O O . TYR A 1 96 ? 0.996 -7.179 -12.407 1.00 98.69 96 TYR A O 1
ATOM 750 N N . SER A 1 97 ? 2.650 -6.619 -10.995 1.00 98.44 97 SER A N 1
ATOM 751 C CA . SER A 1 97 ? 3.291 -5.673 -11.916 1.00 98.44 97 SER A CA 1
ATOM 752 C C . SER A 1 97 ? 3.785 -6.344 -13.198 1.00 98.44 97 SER A C 1
ATOM 754 O O . SER A 1 97 ? 3.593 -5.789 -14.283 1.00 98.44 97 SER A O 1
ATOM 756 N N . MET A 1 98 ? 4.340 -7.556 -13.090 1.00 98.44 98 MET A N 1
ATOM 757 C CA . MET A 1 98 ? 4.878 -8.337 -14.208 1.00 98.44 98 MET A CA 1
ATOM 758 C C . MET A 1 98 ? 3.783 -8.917 -15.105 1.00 98.44 98 MET A C 1
ATOM 760 O O . MET A 1 98 ? 4.003 -9.106 -16.300 1.00 98.44 98 MET A O 1
ATOM 764 N N . ALA A 1 99 ? 2.595 -9.183 -14.554 1.00 98.44 99 ALA A N 1
ATOM 765 C CA . ALA A 1 99 ? 1.437 -9.630 -15.327 1.00 98.44 99 ALA A CA 1
ATOM 766 C C . ALA A 1 99 ? 0.721 -8.470 -16.044 1.00 98.44 99 ALA A C 1
ATOM 768 O O . ALA A 1 99 ? 0.002 -8.686 -17.023 1.00 98.44 99 ALA A O 1
ATOM 769 N N . HIS A 1 100 ? 0.902 -7.233 -15.577 1.00 97.94 100 HIS A N 1
ATOM 770 C CA . HIS A 1 100 ? 0.320 -6.050 -16.198 1.00 97.94 100 HIS A CA 1
ATOM 771 C C . HIS A 1 100 ? 1.116 -5.635 -17.443 1.00 97.94 100 HIS A C 1
ATOM 773 O O . HIS A 1 100 ? 2.330 -5.482 -17.398 1.00 97.94 100 HIS A O 1
ATOM 779 N N . SER A 1 101 ? 0.427 -5.305 -18.539 1.00 96.81 101 SER A N 1
ATOM 780 C CA . SER A 1 101 ? 1.008 -5.034 -19.872 1.00 96.81 101 SER A CA 1
ATOM 781 C C . SER A 1 101 ? 2.055 -3.912 -19.983 1.00 96.81 101 SER A C 1
ATOM 783 O O . SER A 1 101 ? 2.602 -3.700 -21.060 1.00 96.81 101 SER A O 1
ATOM 785 N N . SER A 1 102 ? 2.267 -3.119 -18.935 1.00 95.44 102 SER A N 1
ATOM 786 C CA . SER A 1 102 ? 3.113 -1.919 -18.993 1.00 95.44 102 SER A CA 1
ATOM 787 C C . SER A 1 102 ? 3.651 -1.475 -17.637 1.00 95.44 102 SER A C 1
ATOM 789 O O . SER A 1 102 ? 4.664 -0.780 -17.611 1.00 95.44 102 SER A O 1
ATOM 791 N N . MET A 1 103 ? 3.031 -1.875 -16.519 1.00 96.81 103 MET A N 1
ATOM 792 C CA . MET A 1 103 ? 3.483 -1.501 -15.174 1.00 96.81 103 MET A CA 1
ATOM 793 C C . MET A 1 103 ? 4.932 -1.930 -14.928 1.00 96.81 103 MET A C 1
ATOM 795 O O . MET A 1 103 ? 5.738 -1.109 -14.506 1.00 96.81 103 MET A O 1
ATOM 799 N N . HIS A 1 104 ? 5.295 -3.159 -15.312 1.00 96.94 104 HIS A N 1
ATOM 800 C CA . HIS A 1 104 ? 6.662 -3.681 -15.204 1.00 96.94 104 HIS A CA 1
ATOM 801 C C . HIS A 1 104 ? 7.736 -2.846 -15.925 1.00 96.94 104 HIS A C 1
ATOM 803 O O . HIS A 1 104 ? 8.917 -2.959 -15.615 1.00 96.94 104 HIS A O 1
ATOM 809 N N . SER A 1 105 ? 7.357 -2.000 -16.893 1.00 95.62 105 SER A N 1
ATOM 810 C CA . SER A 1 105 ? 8.309 -1.103 -17.564 1.00 95.62 105 SER A CA 1
ATOM 811 C C . SER A 1 105 ? 8.825 0.013 -16.651 1.00 95.62 105 SER A C 1
ATOM 813 O O . SER A 1 105 ? 9.750 0.734 -17.029 1.00 95.62 105 SER A O 1
ATOM 815 N N . GLY A 1 106 ? 8.186 0.199 -15.491 1.00 94.19 106 GLY A N 1
ATOM 816 C CA . GLY A 1 106 ? 8.515 1.202 -14.486 1.00 94.19 106 GLY A CA 1
ATOM 817 C C . GLY A 1 106 ? 8.213 2.641 -14.875 1.00 94.19 106 GLY A C 1
ATOM 818 O O . GLY A 1 106 ? 8.465 3.557 -14.093 1.00 94.19 106 GLY A O 1
ATOM 819 N N . ARG A 1 107 ? 7.679 2.864 -16.079 1.00 90.62 107 ARG A N 1
ATOM 820 C CA . ARG A 1 107 ? 7.339 4.192 -16.586 1.00 90.62 107 ARG A CA 1
ATOM 821 C C . ARG A 1 107 ? 5.958 4.594 -16.093 1.00 90.62 107 ARG A C 1
ATOM 823 O O . ARG A 1 107 ? 4.969 3.931 -16.407 1.00 90.62 107 ARG A O 1
ATOM 830 N N . ASN A 1 108 ? 5.891 5.707 -15.368 1.00 81.25 108 ASN A N 1
ATOM 831 C CA . ASN A 1 108 ? 4.617 6.267 -14.944 1.00 81.25 108 ASN A CA 1
ATOM 832 C C . ASN A 1 108 ? 3.859 6.919 -16.127 1.00 81.25 108 ASN A C 1
ATOM 834 O O . ASN A 1 108 ? 4.436 7.240 -17.167 1.00 81.25 108 ASN A O 1
ATOM 838 N N . CYS A 1 109 ? 2.555 7.139 -15.958 1.00 76.62 109 CYS A N 1
ATOM 839 C CA . CYS A 1 109 ? 1.652 7.698 -16.968 1.00 76.62 109 CYS A CA 1
ATOM 840 C C . CYS A 1 109 ? 2.028 9.123 -17.411 1.00 76.62 109 CYS A C 1
ATOM 842 O O . CYS A 1 109 ? 1.723 9.510 -18.537 1.00 76.62 109 CYS A O 1
ATOM 844 N N . ASN A 1 110 ? 2.681 9.898 -16.537 1.00 71.19 110 ASN A N 1
ATOM 845 C CA . ASN A 1 110 ? 3.128 11.260 -16.817 1.00 71.19 110 ASN A CA 1
ATOM 846 C C . ASN A 1 110 ? 4.659 11.303 -16.859 1.00 71.19 110 ASN A C 1
ATOM 848 O O . ASN A 1 110 ? 5.310 11.249 -15.813 1.00 71.19 110 ASN A O 1
ATOM 852 N N . SER A 1 111 ? 5.224 11.462 -18.059 1.00 62.06 111 SER A N 1
ATOM 853 C CA . SER A 1 111 ? 6.673 11.588 -18.287 1.00 62.06 111 SER A CA 1
ATOM 854 C C . SER A 1 111 ? 7.320 12.745 -17.520 1.00 62.06 111 SER A C 1
ATOM 856 O O . SER A 1 111 ? 8.510 12.695 -17.229 1.00 62.06 111 SER A O 1
ATOM 858 N N . ASP A 1 112 ? 6.531 13.758 -17.159 1.00 67.31 112 ASP A N 1
ATOM 859 C CA . ASP A 1 112 ? 7.004 14.970 -16.485 1.00 67.31 112 ASP A CA 1
ATOM 860 C C . ASP A 1 112 ? 7.161 14.793 -14.964 1.00 67.31 112 ASP A C 1
ATOM 862 O O . ASP A 1 112 ? 7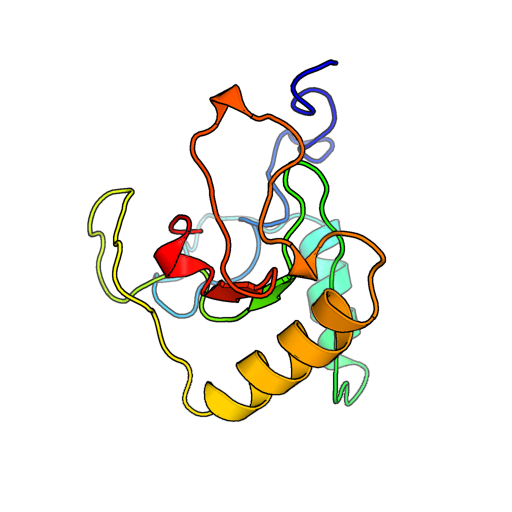.715 15.665 -14.300 1.00 67.31 112 ASP A O 1
ATOM 866 N N . SER A 1 113 ? 6.683 13.676 -14.397 1.00 71.94 113 SER A N 1
ATOM 867 C CA . SER A 1 113 ? 6.807 13.386 -12.958 1.00 71.94 113 SER A CA 1
ATOM 868 C C . SER A 1 113 ? 8.242 13.057 -12.534 1.00 71.94 113 SER A C 1
ATOM 870 O O . SER A 1 113 ? 8.587 13.210 -11.367 1.00 71.94 113 SER A O 1
ATOM 872 N N . GLY A 1 114 ? 9.077 12.584 -13.468 1.00 75.12 114 GLY A N 1
ATOM 873 C CA . GLY A 1 114 ? 10.402 12.040 -13.159 1.00 75.12 114 GLY A CA 1
ATOM 874 C C . GLY A 1 114 ? 10.372 10.742 -12.340 1.00 75.12 114 GLY A C 1
ATOM 875 O O . GLY A 1 114 ? 11.431 10.239 -11.973 1.00 75.12 114 GLY A O 1
ATOM 876 N N . GLU A 1 115 ? 9.187 10.189 -12.059 1.00 84.88 115 GLU A N 1
ATOM 877 C CA . GLU A 1 115 ? 9.022 8.966 -11.280 1.00 84.88 115 GLU A CA 1
ATOM 878 C C . GLU A 1 115 ? 9.342 7.733 -12.131 1.00 84.88 115 GLU A C 1
ATOM 880 O O . GLU A 1 115 ? 8.810 7.546 -13.230 1.00 84.88 115 GLU A O 1
ATOM 885 N N . TYR A 1 116 ? 10.204 6.872 -11.594 1.00 91.00 116 TYR A N 1
ATOM 886 C CA . TYR A 1 116 ? 10.550 5.586 -12.180 1.00 91.00 116 TYR A CA 1
ATOM 887 C C . TYR A 1 116 ? 10.515 4.510 -11.099 1.00 91.00 116 TYR A C 1
ATOM 889 O O . TYR A 1 116 ? 11.194 4.630 -10.077 1.00 91.00 116 TYR A O 1
ATOM 897 N N . PHE A 1 117 ? 9.744 3.456 -11.349 1.00 94.44 117 PHE A N 1
ATOM 898 C CA . PHE A 1 117 ? 9.554 2.339 -10.427 1.00 94.44 117 PHE A CA 1
ATOM 899 C C . PHE A 1 117 ? 10.137 1.069 -11.051 1.00 94.44 117 PHE A C 1
ATOM 901 O O . PHE A 1 117 ? 9.464 0.456 -11.878 1.00 94.44 117 PHE A O 1
ATOM 908 N N . PRO A 1 118 ? 11.381 0.673 -10.727 1.00 95.31 118 PRO A N 1
ATOM 909 C CA . PRO A 1 118 ? 11.956 -0.572 -11.234 1.00 95.31 118 PRO A CA 1
ATOM 910 C C . PRO A 1 118 ? 10.985 -1.747 -11.055 1.00 95.31 118 PRO A C 1
ATOM 912 O O . PRO A 1 118 ? 10.355 -1.870 -10.006 1.00 95.31 118 PRO A O 1
ATOM 915 N N . ASP A 1 119 ? 10.805 -2.538 -12.115 1.00 97.69 119 ASP A N 1
ATOM 916 C CA . ASP A 1 119 ? 9.879 -3.680 -12.176 1.00 97.69 119 ASP A CA 1
ATOM 917 C C . ASP A 1 119 ? 8.410 -3.343 -11.849 1.00 97.69 119 ASP A C 1
ATOM 919 O O . ASP A 1 119 ? 7.575 -4.220 -11.629 1.00 97.69 119 ASP A O 1
ATOM 923 N N . GLY A 1 120 ? 8.054 -2.056 -11.869 1.00 97.00 120 GLY A N 1
ATOM 924 C CA . GLY A 1 120 ? 6.704 -1.579 -11.600 1.00 97.00 120 GLY A CA 1
ATOM 925 C C . GLY A 1 120 ? 6.269 -1.713 -10.144 1.00 97.00 120 GLY A C 1
ATOM 926 O O . GLY A 1 120 ? 5.063 -1.745 -9.898 1.00 97.00 120 GLY A O 1
ATOM 927 N N . ILE A 1 121 ? 7.204 -1.794 -9.191 1.00 98.06 121 ILE A N 1
ATOM 928 C CA . ILE A 1 121 ? 6.909 -1.920 -7.756 1.00 98.06 121 ILE A CA 1
ATOM 929 C C . ILE A 1 121 ? 7.586 -0.815 -6.936 1.00 98.06 121 ILE A C 1
ATOM 931 O O . ILE A 1 121 ? 8.598 -0.245 -7.346 1.00 98.06 121 ILE A O 1
ATOM 935 N N . THR A 1 122 ? 7.055 -0.516 -5.749 1.00 96.50 122 THR A N 1
ATOM 936 C CA . THR A 1 122 ? 7.730 0.368 -4.786 1.00 96.50 122 THR A CA 1
ATOM 937 C C . THR A 1 122 ? 7.323 0.078 -3.345 1.00 96.50 122 THR A C 1
ATOM 939 O O . THR A 1 122 ? 6.163 -0.215 -3.066 1.00 96.50 122 THR A O 1
ATOM 942 N N . ASN A 1 123 ? 8.265 0.230 -2.412 1.00 96.56 123 ASN A N 1
ATOM 943 C CA . ASN A 1 123 ? 7.939 0.396 -0.998 1.00 96.56 123 ASN A CA 1
ATOM 944 C C . ASN A 1 123 ? 7.247 1.755 -0.808 1.00 96.56 123 ASN A C 1
ATOM 946 O O . ASN A 1 123 ? 7.719 2.756 -1.358 1.00 96.56 123 ASN A O 1
ATOM 950 N N . GLY A 1 124 ? 6.162 1.802 -0.037 1.00 94.38 124 GLY A N 1
ATOM 951 C CA . GLY A 1 124 ? 5.360 3.020 0.079 1.00 94.38 124 GLY A CA 1
ATOM 952 C C . GLY A 1 124 ? 6.094 4.186 0.714 1.00 94.38 124 GLY A C 1
ATOM 953 O O . GLY A 1 124 ? 6.174 5.253 0.112 1.00 94.38 124 GLY A O 1
ATOM 954 N N . ALA A 1 125 ? 6.748 3.964 1.852 1.00 91.50 125 ALA A N 1
ATOM 955 C CA . ALA A 1 125 ? 7.518 5.000 2.532 1.00 91.50 125 ALA A CA 1
ATOM 956 C C . ALA A 1 125 ? 8.674 5.551 1.680 1.00 91.50 125 ALA A C 1
ATOM 958 O O . ALA A 1 125 ? 8.995 6.736 1.775 1.00 91.50 125 ALA A O 1
ATOM 959 N N . LYS A 1 126 ? 9.281 4.701 0.836 1.00 90.75 126 LYS A N 1
ATOM 960 C CA . LYS A 1 126 ? 10.331 5.095 -0.118 1.00 90.75 126 LYS A CA 1
ATOM 961 C C . LYS A 1 126 ? 9.804 6.033 -1.205 1.00 90.75 126 LYS A C 1
ATOM 963 O O . LYS A 1 126 ? 10.539 6.902 -1.668 1.00 90.75 126 LYS A O 1
ATOM 968 N N . TRP A 1 127 ? 8.563 5.821 -1.645 1.00 89.75 127 TRP A N 1
ATOM 969 C CA . TRP A 1 127 ? 7.921 6.655 -2.656 1.00 89.75 127 TRP A CA 1
ATOM 970 C C . TRP A 1 127 ? 7.478 7.988 -2.051 1.00 89.75 127 TRP A C 1
ATOM 972 O O . TRP A 1 127 ? 7.956 9.041 -2.470 1.00 89.75 127 TRP A O 1
ATOM 982 N N . TYR A 1 128 ? 6.610 7.941 -1.043 1.00 84.62 128 TYR A N 1
ATOM 983 C CA . TYR A 1 128 ? 6.269 9.079 -0.198 1.00 84.62 128 TYR A CA 1
ATOM 984 C C . TYR A 1 128 ? 5.655 8.583 1.115 1.00 84.62 128 TYR A C 1
ATOM 986 O O . TYR A 1 128 ? 4.857 7.650 1.144 1.00 84.62 128 TYR A O 1
ATOM 994 N N . VAL A 1 129 ? 5.981 9.255 2.216 1.00 80.56 129 VAL A N 1
ATOM 995 C CA . VAL A 1 129 ? 5.453 8.891 3.535 1.00 80.56 129 VAL A CA 1
ATOM 996 C C . VAL A 1 129 ? 3.955 9.209 3.632 1.00 80.56 129 VAL A C 1
ATOM 998 O O . VAL A 1 129 ? 3.509 10.330 3.365 1.00 80.56 129 VAL A O 1
ATOM 1001 N N . LEU A 1 130 ? 3.180 8.207 4.035 1.00 76.38 130 LEU A N 1
ATOM 1002 C CA . LEU A 1 130 ? 1.735 8.226 4.224 1.00 76.38 130 LEU A CA 1
ATOM 1003 C C . LEU A 1 130 ? 1.411 8.222 5.730 1.00 76.38 130 LEU A C 1
ATOM 1005 O O . LEU A 1 130 ? 0.976 7.212 6.273 1.00 76.38 130 LEU A O 1
ATOM 1009 N N . ALA A 1 131 ? 1.650 9.355 6.396 1.00 64.81 131 ALA A N 1
ATOM 1010 C CA . ALA A 1 131 ? 1.310 9.568 7.809 1.00 64.81 131 ALA A CA 1
ATOM 1011 C C . ALA A 1 131 ? -0.118 10.106 7.997 1.00 64.81 131 ALA A C 1
ATOM 1013 O O . ALA A 1 131 ? -0.549 10.933 7.154 1.00 64.81 131 ALA A O 1
#

Secondary structure (DSSP, 8-state):
-TTS-TT-S-TTS--GGGSSPPSSS---TT-PPPHHHHHHHHHHHHTT---------SS-SEEES-SS-SS---S---S----TTHHHHHHHHHHHHTTSTTGGG-B-S-GGG--B-GGGEEEHHHH----